Protein AF-A0A2E4G2I9-F1 (afdb_monomer)

Mean predicted aligned error: 3.63 Å

Sequence (143 aa):
MLDGDNIRTGINNNLGFTEEDRAENIRRIAEVSKLFLNCGIIAINCFVSPTNAIRNQAKAIVGEKDFVEVLVDTPLEVCEQRDTKGLYAKARAGEIKNFTGIDAPFEPPENASLIVSTESRDIQESANEVINYILPLIKRKQK

Structure (mmCIF, N/CA/C/O backbone):
data_AF-A0A2E4G2I9-F1
#
_entry.id   AF-A0A2E4G2I9-F1
#
loop_
_atom_site.group_PDB
_atom_site.id
_atom_site.type_symbol
_atom_site.label_atom_id
_atom_site.label_alt_id
_atom_site.label_comp_id
_atom_site.label_asym_id
_atom_site.label_entity_id
_atom_site.label_seq_id
_atom_site.pdbx_PDB_ins_code
_atom_site.Cartn_x
_atom_site.Cartn_y
_atom_site.Cartn_z
_atom_site.occupancy
_atom_site.B_iso_or_equiv
_atom_site.auth_seq_id
_atom_site.auth_comp_id
_atom_site.auth_asym_id
_atom_site.auth_atom_id
_atom_site.pdbx_PDB_model_num
ATOM 1 N N . MET A 1 1 ? 2.407 -5.245 11.727 1.00 89.69 1 MET A N 1
ATOM 2 C CA . MET A 1 1 ? 2.760 -4.588 10.454 1.00 89.69 1 MET A CA 1
ATOM 3 C C . MET A 1 1 ? 2.532 -5.597 9.348 1.00 89.69 1 MET A C 1
ATOM 5 O O . MET A 1 1 ? 2.888 -6.752 9.540 1.00 89.69 1 MET A O 1
ATOM 9 N N . LEU A 1 2 ? 1.885 -5.183 8.266 1.00 94.50 2 LEU A N 1
ATOM 10 C CA . LEU A 1 2 ? 1.662 -5.978 7.065 1.00 94.50 2 LEU A CA 1
ATOM 11 C C . LEU A 1 2 ? 2.372 -5.236 5.928 1.00 94.50 2 LEU A C 1
ATOM 13 O O . LEU A 1 2 ? 2.123 -4.049 5.731 1.00 94.50 2 LEU A O 1
ATOM 17 N N . ASP A 1 3 ? 3.272 -5.905 5.216 1.00 92.38 3 ASP A N 1
ATOM 18 C CA . ASP A 1 3 ? 4.027 -5.309 4.111 1.00 92.38 3 ASP A CA 1
ATOM 19 C C . ASP A 1 3 ? 4.025 -6.211 2.875 1.00 92.38 3 ASP A C 1
ATOM 21 O O . ASP A 1 3 ? 3.680 -7.399 2.933 1.00 92.38 3 ASP A O 1
ATOM 25 N N . GLY A 1 4 ? 4.371 -5.608 1.736 1.00 85.06 4 GLY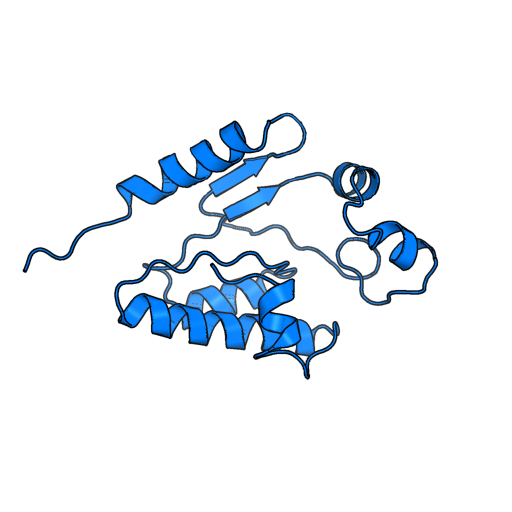 A N 1
ATOM 26 C CA . GLY A 1 4 ? 4.341 -6.263 0.433 1.00 85.06 4 GLY A CA 1
ATOM 27 C C . GLY A 1 4 ? 5.221 -7.506 0.332 1.00 85.06 4 GLY A C 1
ATOM 28 O O . GLY A 1 4 ? 4.813 -8.457 -0.329 1.00 85.06 4 GLY A O 1
ATOM 29 N N . ASP A 1 5 ? 6.383 -7.531 0.986 1.00 84.81 5 ASP A N 1
ATOM 30 C CA . ASP A 1 5 ? 7.321 -8.653 0.880 1.00 84.81 5 ASP A CA 1
ATOM 31 C C . ASP A 1 5 ? 6.823 -9.854 1.703 1.00 84.81 5 ASP A C 1
ATOM 33 O O . ASP A 1 5 ? 6.758 -10.987 1.217 1.00 84.81 5 ASP A O 1
ATOM 37 N N . ASN A 1 6 ? 6.383 -9.602 2.936 1.00 87.44 6 ASN A N 1
ATOM 38 C CA . ASN A 1 6 ? 5.914 -10.632 3.857 1.00 87.44 6 ASN A CA 1
ATOM 39 C C . ASN A 1 6 ? 4.581 -11.240 3.407 1.00 87.44 6 ASN A C 1
ATOM 41 O O . ASN A 1 6 ? 4.391 -12.455 3.448 1.00 87.44 6 ASN A O 1
ATOM 45 N N . ILE A 1 7 ? 3.650 -10.420 2.918 1.00 93.00 7 ILE A N 1
ATOM 46 C CA . ILE A 1 7 ? 2.352 -10.926 2.461 1.00 93.00 7 ILE A CA 1
ATOM 47 C C . ILE A 1 7 ? 2.479 -11.718 1.155 1.00 93.00 7 ILE A C 1
ATOM 49 O O . ILE A 1 7 ? 1.792 -12.730 0.997 1.00 93.00 7 ILE A O 1
ATOM 53 N N . ARG A 1 8 ? 3.377 -11.317 0.244 1.00 92.12 8 ARG A N 1
ATOM 54 C CA . ARG A 1 8 ? 3.586 -12.008 -1.041 1.00 92.12 8 ARG A CA 1
ATOM 55 C C . ARG A 1 8 ? 4.372 -13.309 -0.932 1.00 92.12 8 ARG A C 1
ATOM 57 O O . ARG A 1 8 ? 4.320 -14.103 -1.857 1.00 92.12 8 ARG A O 1
ATOM 64 N N . THR A 1 9 ? 5.061 -13.575 0.173 1.00 92.38 9 THR A N 1
ATOM 65 C CA . THR A 1 9 ? 5.665 -14.900 0.416 1.00 92.38 9 THR A CA 1
ATOM 66 C C . THR A 1 9 ? 4.683 -15.887 1.059 1.00 92.38 9 THR A C 1
ATOM 68 O O . THR A 1 9 ? 4.846 -17.097 0.911 1.00 92.38 9 THR A O 1
ATOM 71 N N . GLY A 1 10 ? 3.635 -15.384 1.721 1.00 94.00 10 GLY A N 1
ATOM 72 C CA . GLY A 1 10 ? 2.596 -16.180 2.379 1.00 94.00 10 GLY A CA 1
ATOM 73 C C . GLY A 1 10 ? 1.229 -16.072 1.702 1.00 94.00 10 GLY A C 1
ATOM 74 O O . GLY A 1 10 ? 0.976 -16.705 0.681 1.00 94.00 10 GLY A O 1
ATOM 75 N N . ILE A 1 11 ? 0.333 -15.278 2.300 1.00 94.44 11 ILE A N 1
ATOM 76 C CA . ILE A 1 11 ? -1.104 -15.190 1.961 1.00 94.44 11 ILE A CA 1
ATOM 77 C C . ILE A 1 11 ? -1.348 -14.895 0.468 1.00 94.44 11 ILE A C 1
ATOM 79 O O . ILE A 1 11 ? -2.324 -15.379 -0.107 1.00 94.44 11 ILE A O 1
ATOM 83 N N . ASN A 1 12 ? -0.462 -14.123 -0.166 1.00 97.19 12 ASN A N 1
ATOM 84 C CA . ASN A 1 12 ? -0.588 -13.686 -1.557 1.00 97.19 12 ASN A CA 1
ATOM 85 C C . ASN A 1 12 ? 0.508 -14.262 -2.468 1.00 97.19 12 ASN A C 1
ATOM 87 O O . ASN A 1 12 ? 0.823 -13.662 -3.492 1.00 97.19 12 ASN A O 1
ATOM 91 N N . ASN A 1 13 ? 1.082 -15.421 -2.125 1.00 95.94 13 ASN A N 1
ATOM 92 C CA . ASN A 1 13 ? 2.135 -16.062 -2.926 1.00 95.94 13 ASN A CA 1
ATOM 93 C C . ASN A 1 13 ? 1.694 -16.540 -4.313 1.00 95.94 13 ASN A C 1
ATOM 95 O O . ASN A 1 13 ? 2.533 -16.809 -5.168 1.00 95.94 13 ASN A O 1
ATOM 99 N N . ASN A 1 14 ? 0.386 -16.618 -4.547 1.00 96.31 14 ASN A N 1
ATOM 100 C CA . ASN A 1 14 ? -0.198 -17.000 -5.822 1.00 96.31 14 ASN A CA 1
ATOM 101 C C . ASN A 1 14 ? -0.583 -15.808 -6.710 1.00 96.31 14 ASN A C 1
ATOM 103 O O . ASN A 1 14 ? -1.164 -16.032 -7.766 1.00 96.31 14 ASN A O 1
ATOM 107 N N . LEU A 1 15 ? -0.305 -14.569 -6.288 1.00 95.19 15 LEU A N 1
ATOM 108 C CA . LEU A 1 15 ? -0.646 -13.358 -7.037 1.00 95.19 15 LEU A CA 1
ATOM 109 C C . LEU A 1 15 ? 0.594 -12.750 -7.694 1.00 95.19 15 LEU A C 1
ATOM 111 O O . LEU A 1 15 ? 1.614 -12.512 -7.042 1.00 95.19 15 LEU A O 1
ATOM 115 N N . GLY A 1 16 ? 0.479 -12.429 -8.977 1.00 91.44 16 GLY A N 1
ATOM 116 C CA . GLY A 1 16 ? 1.460 -11.668 -9.731 1.00 91.44 16 GLY A CA 1
ATOM 117 C C . GLY A 1 16 ? 1.302 -10.155 -9.551 1.00 91.44 16 GLY A C 1
ATOM 118 O O . GLY A 1 16 ? 1.068 -9.637 -8.450 1.00 91.44 16 GLY A O 1
ATOM 119 N N . PHE A 1 17 ? 1.499 -9.430 -10.653 1.00 90.19 17 PHE A N 1
ATOM 120 C CA . PHE A 1 17 ? 1.539 -7.963 -10.699 1.00 90.19 17 PHE A CA 1
ATOM 121 C C . PHE A 1 17 ? 0.632 -7.364 -11.783 1.00 90.19 17 PHE A C 1
ATOM 123 O O . PHE A 1 17 ? 0.803 -6.190 -12.123 1.00 90.19 17 PHE A O 1
ATOM 130 N N . THR A 1 18 ? -0.312 -8.142 -12.325 1.00 91.12 18 THR A N 1
ATOM 131 C CA . THR A 1 18 ? -1.389 -7.596 -13.166 1.00 91.12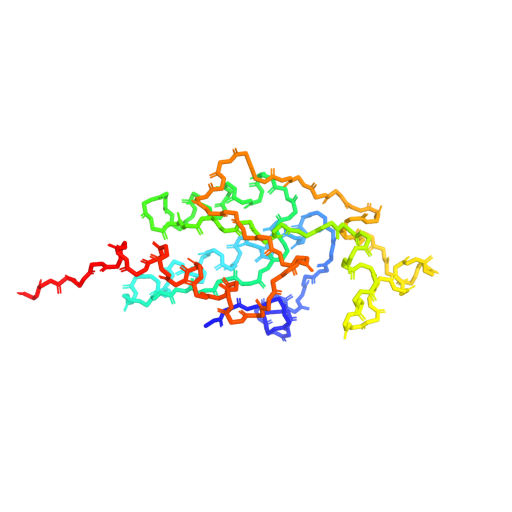 18 THR A CA 1
ATOM 132 C C . THR A 1 18 ? -2.275 -6.655 -12.350 1.00 91.12 18 THR A C 1
ATOM 134 O O . THR A 1 18 ? -2.180 -6.600 -11.119 1.00 91.12 18 THR A O 1
ATOM 137 N N . GLU A 1 19 ? -3.121 -5.882 -13.024 1.00 90.31 19 GLU A N 1
ATOM 138 C CA . GLU A 1 19 ? -4.063 -4.990 -12.348 1.00 90.31 19 GLU A CA 1
ATOM 139 C C . GLU A 1 19 ? -5.013 -5.780 -11.437 1.00 90.31 19 GLU A C 1
ATOM 141 O O . GLU A 1 19 ? -5.184 -5.433 -10.266 1.00 90.31 19 GLU A O 1
ATOM 146 N N . GLU A 1 20 ? -5.531 -6.907 -11.928 1.00 94.19 20 GLU A N 1
ATOM 147 C CA . GLU A 1 20 ? -6.424 -7.796 -11.188 1.00 94.19 20 GLU A CA 1
ATOM 148 C C . GLU A 1 20 ? -5.727 -8.410 -9.969 1.00 94.19 20 GLU A C 1
ATOM 150 O O . GLU A 1 20 ? -6.279 -8.399 -8.867 1.00 94.19 20 GLU A O 1
ATOM 155 N N . ASP A 1 21 ? -4.486 -8.882 -10.128 1.00 95.25 21 ASP A N 1
ATOM 156 C CA . ASP A 1 21 ? -3.705 -9.453 -9.028 1.00 95.25 21 ASP A CA 1
ATOM 157 C C . ASP A 1 21 ? -3.376 -8.403 -7.964 1.00 95.25 21 ASP A C 1
ATOM 159 O O . ASP A 1 21 ? -3.352 -8.702 -6.769 1.00 95.25 21 ASP A O 1
ATOM 163 N N . ARG A 1 22 ? -3.126 -7.152 -8.367 1.00 94.19 22 ARG A N 1
ATOM 164 C CA . ARG A 1 22 ? -2.889 -6.039 -7.436 1.00 94.19 22 ARG A CA 1
ATOM 165 C C . ARG A 1 22 ? -4.157 -5.674 -6.672 1.00 94.19 22 ARG A C 1
ATOM 167 O O . ARG A 1 22 ? -4.073 -5.455 -5.460 1.00 94.19 22 ARG A O 1
ATOM 174 N N . ALA A 1 23 ? -5.304 -5.647 -7.347 1.00 96.06 23 ALA A N 1
ATOM 175 C CA . ALA A 1 23 ? -6.593 -5.422 -6.708 1.00 96.06 23 ALA A CA 1
ATOM 176 C C . ALA A 1 23 ? -6.905 -6.534 -5.694 1.00 96.06 23 ALA A C 1
ATOM 178 O O . ALA A 1 23 ? -7.185 -6.245 -4.531 1.00 96.06 23 ALA A O 1
ATOM 179 N N . GLU A 1 24 ? -6.743 -7.803 -6.077 1.00 97.88 24 GLU A N 1
ATOM 180 C CA . GLU A 1 24 ? -6.963 -8.941 -5.179 1.00 97.88 24 GLU A CA 1
ATOM 181 C C . GLU A 1 24 ? -5.962 -8.966 -4.016 1.00 97.88 24 GLU A C 1
ATOM 183 O O . GLU A 1 24 ? -6.335 -9.261 -2.877 1.00 97.88 24 GLU A O 1
ATOM 188 N N . ASN A 1 25 ? -4.704 -8.590 -4.266 1.00 96.94 25 ASN A N 1
ATOM 189 C CA . ASN A 1 25 ? -3.686 -8.471 -3.228 1.00 96.94 25 ASN A CA 1
ATOM 190 C C . ASN A 1 25 ? -4.146 -7.501 -2.133 1.00 96.94 25 ASN A C 1
ATOM 192 O O . ASN A 1 25 ? -4.166 -7.871 -0.956 1.00 96.94 25 ASN A O 1
ATOM 196 N N . ILE A 1 26 ? -4.558 -6.289 -2.515 1.00 97.62 26 ILE A N 1
ATOM 197 C CA . ILE A 1 26 ? -5.020 -5.269 -1.567 1.00 97.62 26 ILE A CA 1
ATOM 198 C C . ILE A 1 26 ? -6.359 -5.652 -0.928 1.00 97.62 26 ILE A C 1
ATOM 200 O O . ILE A 1 26 ? -6.514 -5.462 0.278 1.00 97.62 26 ILE A O 1
ATOM 204 N N . ARG A 1 27 ? -7.289 -6.269 -1.668 1.00 98.31 27 ARG A N 1
ATOM 205 C CA . ARG A 1 27 ? -8.550 -6.774 -1.107 1.00 98.31 27 ARG A CA 1
ATOM 206 C C . ARG A 1 27 ? -8.298 -7.770 0.031 1.00 98.31 27 ARG A C 1
ATOM 208 O O . ARG A 1 27 ? -8.867 -7.618 1.109 1.00 98.31 27 ARG A O 1
ATOM 215 N N . ARG A 1 28 ? -7.411 -8.755 -0.166 1.00 98.25 28 ARG A N 1
ATOM 216 C CA . ARG A 1 28 ? -7.035 -9.730 0.879 1.00 98.25 28 ARG A CA 1
ATOM 217 C C . ARG A 1 28 ? -6.401 -9.054 2.094 1.00 98.25 28 ARG A C 1
ATOM 219 O O . ARG A 1 28 ? -6.754 -9.378 3.224 1.00 98.25 28 ARG A O 1
ATOM 226 N N . ILE A 1 29 ? -5.503 -8.094 1.874 1.00 97.69 29 ILE A N 1
ATOM 227 C CA . ILE A 1 29 ? -4.863 -7.326 2.954 1.00 97.69 29 ILE A CA 1
ATOM 228 C C . ILE A 1 29 ? -5.890 -6.508 3.742 1.00 97.69 29 ILE A C 1
ATOM 230 O O . ILE A 1 29 ? -5.795 -6.437 4.967 1.00 97.69 29 ILE A O 1
ATOM 234 N N . ALA A 1 30 ? -6.879 -5.915 3.071 1.00 98.19 30 ALA A N 1
ATOM 235 C CA . ALA A 1 30 ? -7.942 -5.153 3.716 1.00 98.19 30 ALA A CA 1
ATOM 236 C C . ALA A 1 30 ? -8.800 -6.044 4.630 1.00 98.19 30 ALA A C 1
ATOM 238 O O . ALA A 1 30 ? -9.061 -5.673 5.774 1.00 98.19 30 ALA A O 1
ATOM 239 N N . GLU A 1 31 ? -9.158 -7.252 4.182 1.00 98.38 31 GLU A N 1
ATOM 240 C CA . GLU A 1 31 ? -9.879 -8.230 5.013 1.00 98.38 31 GLU A CA 1
ATOM 241 C C . GLU A 1 31 ? -9.051 -8.673 6.227 1.00 98.38 31 GLU A C 1
ATOM 243 O O . GLU A 1 31 ? -9.545 -8.699 7.354 1.00 98.38 31 GLU A O 1
ATOM 248 N N . VAL A 1 32 ? -7.760 -8.958 6.032 1.00 97.38 32 VAL A N 1
ATOM 249 C CA . VAL A 1 32 ? -6.849 -9.299 7.136 1.00 97.38 32 VAL A CA 1
ATOM 250 C C . VAL A 1 32 ? -6.720 -8.129 8.118 1.00 97.38 32 VAL A C 1
ATOM 252 O O . VAL A 1 32 ? -6.786 -8.326 9.330 1.00 97.38 32 VAL A O 1
ATOM 255 N N . SER A 1 33 ? -6.603 -6.899 7.615 1.00 97.69 33 SER A N 1
ATOM 256 C CA . SER A 1 33 ? -6.540 -5.682 8.436 1.00 97.69 33 SER A CA 1
ATOM 257 C C . SER A 1 33 ? -7.803 -5.494 9.268 1.00 97.69 33 SER A C 1
ATOM 259 O O . SER A 1 33 ? -7.717 -5.153 10.446 1.00 97.69 33 SER A O 1
ATOM 261 N N . LYS A 1 34 ? -8.973 -5.784 8.691 1.00 97.81 34 LYS A N 1
ATOM 262 C CA . LYS A 1 34 ? -10.256 -5.763 9.397 1.00 97.81 34 LYS A CA 1
ATOM 263 C C . LYS A 1 34 ? -10.307 -6.786 10.532 1.00 97.81 34 LYS A C 1
ATOM 265 O O . LYS A 1 34 ? -10.826 -6.478 11.602 1.00 97.81 34 LYS A O 1
ATOM 270 N N . LEU A 1 35 ? -9.741 -7.981 10.344 1.00 97.69 35 LEU A N 1
ATOM 271 C CA . LEU A 1 35 ? -9.628 -8.973 11.421 1.00 97.69 35 LEU A CA 1
ATOM 272 C C . LEU A 1 35 ? -8.759 -8.455 12.577 1.00 97.69 35 LEU A C 1
ATOM 274 O O . LEU A 1 35 ? -9.175 -8.551 13.730 1.00 97.69 35 LEU A O 1
ATOM 278 N N . PHE A 1 36 ? -7.604 -7.847 12.285 1.00 96.38 36 PHE A N 1
ATOM 279 C CA . PHE A 1 36 ? -6.766 -7.214 13.313 1.00 96.38 36 PHE A CA 1
ATOM 280 C C . PHE A 1 36 ? -7.507 -6.090 14.045 1.00 96.38 36 PHE A C 1
ATOM 282 O O . PHE A 1 36 ? -7.492 -6.045 15.278 1.00 96.38 36 PHE A O 1
ATOM 289 N N . LEU A 1 37 ? -8.209 -5.232 13.303 1.00 94.50 37 LEU A N 1
ATOM 290 C CA . LEU A 1 37 ? -9.014 -4.152 13.866 1.00 94.50 37 LEU A CA 1
ATOM 291 C C . LEU A 1 37 ? -10.102 -4.685 14.811 1.00 94.50 37 LEU A C 1
ATOM 293 O O . LEU A 1 37 ? -10.264 -4.167 15.916 1.00 94.50 37 LEU A O 1
ATOM 297 N N . ASN A 1 38 ? -10.792 -5.766 14.435 1.00 94.12 38 ASN A N 1
ATOM 298 C CA . ASN A 1 38 ? -11.796 -6.421 15.280 1.00 94.12 38 ASN A CA 1
ATOM 299 C C . ASN A 1 38 ? -11.201 -6.979 16.586 1.00 94.12 38 ASN A C 1
ATOM 301 O O . ASN A 1 38 ? -11.898 -7.062 17.596 1.00 94.12 38 ASN A O 1
ATOM 305 N N . CYS A 1 39 ? -9.909 -7.318 16.591 1.00 95.12 39 CYS A N 1
ATOM 306 C CA . CYS A 1 39 ? -9.161 -7.699 17.790 1.00 95.12 39 CYS A CA 1
ATOM 307 C C . CYS A 1 39 ? -8.643 -6.496 18.603 1.00 95.12 39 CYS A C 1
ATOM 309 O O . CYS A 1 39 ? -7.954 -6.691 19.604 1.00 95.12 39 CYS A O 1
ATOM 311 N N . GLY A 1 40 ? -8.950 -5.260 18.199 1.00 92.31 40 GLY A N 1
ATOM 312 C CA . GLY A 1 40 ? -8.452 -4.039 18.834 1.00 92.31 40 GLY A CA 1
ATOM 313 C C . GLY A 1 40 ? -6.988 -3.729 18.511 1.00 92.31 40 GLY A C 1
ATOM 314 O O . GLY A 1 40 ? -6.343 -2.992 19.257 1.00 92.31 40 GLY A O 1
ATOM 315 N N . ILE A 1 41 ? -6.450 -4.303 17.431 1.00 94.56 41 ILE A N 1
ATOM 316 C CA . ILE A 1 41 ? -5.066 -4.115 16.990 1.00 94.56 41 ILE A CA 1
ATOM 317 C C . ILE A 1 41 ? -5.038 -3.107 15.841 1.00 94.56 41 ILE A C 1
ATOM 319 O O . ILE A 1 41 ? -5.782 -3.228 14.870 1.00 94.56 41 ILE A O 1
ATOM 323 N N . ILE A 1 42 ? -4.125 -2.140 15.921 1.00 93.88 42 ILE A N 1
ATOM 324 C CA . ILE A 1 42 ? -3.862 -1.198 14.831 1.00 93.88 42 ILE A CA 1
ATOM 325 C C . ILE A 1 42 ? -2.965 -1.887 13.799 1.00 93.88 42 ILE A C 1
ATOM 327 O O . ILE A 1 42 ? -1.813 -2.225 14.084 1.00 93.88 42 ILE A O 1
ATOM 331 N N . ALA A 1 43 ? -3.492 -2.100 12.594 1.00 95.88 43 ALA A N 1
ATOM 332 C CA . ALA A 1 43 ? -2.743 -2.665 11.478 1.00 95.88 43 ALA A CA 1
ATOM 333 C C . ALA A 1 43 ? -2.079 -1.553 10.650 1.00 95.88 43 ALA A C 1
ATOM 335 O O . ALA A 1 43 ? -2.756 -0.723 10.053 1.00 95.88 43 ALA A O 1
ATOM 336 N N . ILE A 1 44 ? -0.744 -1.560 10.592 1.00 96.31 44 ILE A N 1
ATOM 337 C CA . ILE A 1 44 ? 0.038 -0.699 9.691 1.00 96.31 44 ILE A CA 1
ATOM 338 C C . ILE A 1 44 ? 0.288 -1.470 8.395 1.00 96.31 44 ILE A C 1
ATOM 340 O O . ILE A 1 44 ? 0.899 -2.541 8.446 1.00 96.31 44 ILE A O 1
ATOM 344 N N . ASN A 1 45 ? -0.189 -0.924 7.275 1.00 96.81 45 ASN A N 1
ATOM 345 C CA . ASN A 1 45 ? -0.164 -1.535 5.948 1.00 96.81 45 ASN A CA 1
ATOM 346 C C . ASN A 1 45 ? 0.795 -0.783 5.012 1.00 96.81 45 ASN A C 1
ATOM 348 O O . ASN A 1 45 ? 0.505 0.341 4.613 1.00 96.81 45 ASN A O 1
ATOM 352 N N . CYS A 1 46 ? 1.907 -1.412 4.630 1.00 95.31 46 CYS A N 1
ATOM 353 C CA . CYS A 1 46 ? 2.949 -0.821 3.785 1.00 95.31 46 CYS A CA 1
ATOM 354 C C . CYS A 1 46 ? 2.926 -1.453 2.383 1.00 95.31 46 CYS A C 1
ATOM 356 O O . CYS A 1 46 ? 3.670 -2.397 2.103 1.00 95.31 46 CYS A O 1
ATOM 358 N N . PHE A 1 47 ? 2.053 -0.953 1.502 1.00 95.25 47 PHE A N 1
ATOM 359 C CA . PHE A 1 47 ? 1.857 -1.504 0.156 1.00 95.25 47 PHE A CA 1
ATOM 360 C C . PHE A 1 47 ? 1.786 -0.416 -0.907 1.00 95.25 47 PHE A C 1
ATOM 362 O O . PHE A 1 47 ? 1.163 0.625 -0.708 1.00 95.25 47 PHE A O 1
ATOM 369 N N . VAL A 1 48 ? 2.329 -0.717 -2.088 1.00 93.56 48 VAL A N 1
ATOM 370 C CA . VAL A 1 48 ? 2.030 0.055 -3.297 1.00 93.56 48 VAL A CA 1
ATOM 371 C C . VAL A 1 48 ? 0.581 -0.233 -3.691 1.00 93.56 48 VAL A C 1
ATOM 373 O O . VAL A 1 48 ? 0.263 -1.329 -4.155 1.00 93.56 48 VAL A O 1
ATOM 376 N N . SER A 1 49 ? -0.293 0.748 -3.482 1.00 94.38 49 SER A N 1
ATOM 377 C CA . SER A 1 49 ? -1.713 0.717 -3.842 1.00 94.38 49 SER A CA 1
ATOM 378 C C . SER A 1 49 ? -1.951 1.739 -4.964 1.00 94.38 49 SER A C 1
ATOM 380 O O . SER A 1 49 ? -2.193 2.910 -4.687 1.00 94.38 49 SER A O 1
ATOM 382 N N . PRO A 1 50 ? -1.777 1.336 -6.238 1.00 93.19 50 PRO A N 1
ATOM 383 C CA . PRO A 1 50 ? -1.499 2.273 -7.326 1.00 93.19 50 PRO A CA 1
ATOM 384 C C . PRO A 1 50 ? -2.703 3.087 -7.793 1.00 93.19 50 PRO A C 1
ATOM 386 O O . PRO A 1 50 ? -2.497 4.158 -8.339 1.00 93.19 50 PRO A O 1
ATOM 389 N N . THR A 1 51 ? -3.935 2.618 -7.597 1.00 95.00 51 THR A N 1
ATOM 390 C CA . THR A 1 51 ? -5.134 3.301 -8.104 1.00 95.00 51 THR A CA 1
ATOM 391 C C . THR A 1 51 ? -6.067 3.704 -6.971 1.00 95.00 51 THR A C 1
ATOM 393 O O . THR A 1 51 ? -6.155 3.025 -5.940 1.00 95.00 51 THR A O 1
ATOM 396 N N . ASN A 1 52 ? -6.810 4.792 -7.176 1.00 96.69 52 ASN A N 1
ATOM 397 C CA . ASN A 1 52 ? -7.855 5.236 -6.257 1.00 96.69 52 ASN A CA 1
ATOM 398 C C . ASN A 1 52 ? -8.919 4.151 -6.070 1.00 96.69 52 ASN A C 1
ATOM 400 O O . ASN A 1 52 ? -9.384 3.936 -4.955 1.00 96.69 52 ASN A O 1
ATOM 404 N N . ALA A 1 53 ? -9.255 3.405 -7.127 1.00 96.31 53 ALA A N 1
ATOM 405 C CA . ALA A 1 53 ? -10.212 2.301 -7.059 1.00 96.31 53 ALA A CA 1
ATOM 406 C C . ALA A 1 53 ? -9.804 1.235 -6.024 1.00 96.31 53 ALA A C 1
ATOM 408 O O . ALA A 1 53 ? -10.612 0.841 -5.181 1.00 96.31 53 ALA A O 1
ATOM 409 N N . ILE A 1 54 ? -8.534 0.821 -6.038 1.00 96.62 54 ILE A N 1
ATOM 410 C CA . ILE A 1 54 ? -7.992 -0.171 -5.102 1.00 96.62 54 ILE A CA 1
ATOM 411 C C . ILE A 1 54 ? -7.999 0.362 -3.661 1.00 96.62 54 ILE A C 1
ATOM 413 O O . ILE A 1 54 ? -8.375 -0.356 -2.729 1.00 96.62 54 ILE A O 1
ATOM 417 N N . ARG A 1 55 ? -7.617 1.628 -3.459 1.00 97.62 55 ARG A N 1
ATOM 418 C CA . ARG A 1 55 ? -7.607 2.250 -2.124 1.00 97.62 55 ARG A CA 1
ATOM 419 C C . ARG A 1 55 ? -9.021 2.450 -1.577 1.00 97.62 55 ARG A C 1
ATOM 421 O O . ARG A 1 55 ? -9.278 2.114 -0.422 1.00 97.62 55 ARG A O 1
ATOM 428 N N . ASN A 1 56 ? -9.964 2.863 -2.421 1.00 97.44 56 ASN A N 1
ATOM 429 C CA . ASN A 1 56 ? -11.381 2.981 -2.076 1.00 97.44 56 ASN A CA 1
ATOM 430 C C . ASN A 1 56 ? -12.000 1.627 -1.710 1.00 97.44 56 ASN A C 1
ATOM 432 O O . ASN A 1 56 ? -12.768 1.545 -0.751 1.00 97.44 56 ASN A O 1
ATOM 436 N N . GLN A 1 57 ? -11.632 0.548 -2.409 1.00 97.81 57 GLN A N 1
ATOM 437 C CA . GLN A 1 57 ? -12.053 -0.805 -2.043 1.00 97.81 57 GLN A CA 1
ATOM 438 C C . GLN A 1 57 ? -11.543 -1.191 -0.647 1.00 97.81 57 GLN A C 1
ATOM 440 O O . GLN A 1 57 ? -12.320 -1.671 0.180 1.00 97.81 57 GLN A O 1
ATOM 445 N N . ALA A 1 58 ? -10.260 -0.952 -0.357 1.00 98.00 58 ALA A N 1
ATOM 446 C CA . ALA A 1 58 ? -9.693 -1.223 0.963 1.00 98.00 58 ALA A CA 1
ATOM 447 C C . ALA A 1 58 ? -10.390 -0.406 2.062 1.00 98.00 58 ALA A C 1
ATOM 449 O O . ALA A 1 58 ? -10.779 -0.964 3.091 1.00 98.00 58 ALA A O 1
ATOM 450 N N . LYS A 1 59 ? -10.619 0.889 1.811 1.00 98.00 59 LYS A N 1
ATOM 451 C CA . LYS A 1 59 ? -11.342 1.798 2.709 1.00 98.00 59 LYS A CA 1
ATOM 452 C C . LYS A 1 59 ? -12.765 1.311 2.989 1.00 98.00 59 LYS A C 1
ATOM 454 O O . LYS A 1 59 ? -13.197 1.331 4.138 1.00 98.00 59 LYS A O 1
ATOM 459 N N . ALA A 1 60 ? -13.476 0.823 1.972 1.00 98.12 60 ALA A N 1
ATOM 460 C CA . ALA A 1 60 ? -14.823 0.277 2.123 1.00 98.12 60 ALA A CA 1
ATOM 461 C C . ALA A 1 60 ? -14.852 -1.022 2.951 1.00 98.12 60 ALA A C 1
ATOM 463 O O . ALA A 1 60 ? -15.754 -1.211 3.766 1.00 98.12 60 ALA A O 1
ATOM 464 N N . ILE A 1 61 ? -13.861 -1.906 2.778 1.00 98.38 61 ILE A N 1
ATOM 465 C CA . ILE A 1 61 ? -13.758 -3.171 3.527 1.00 98.38 61 ILE A CA 1
ATOM 466 C C . ILE A 1 61 ? -13.442 -2.915 5.003 1.00 98.38 61 ILE A C 1
ATOM 468 O O . ILE A 1 61 ? -14.126 -3.463 5.877 1.00 98.38 61 ILE A O 1
ATOM 472 N N . VAL A 1 62 ? -12.415 -2.100 5.270 1.00 97.88 62 VAL A N 1
ATOM 473 C CA . VAL A 1 62 ? -11.955 -1.763 6.627 1.00 97.88 62 VAL A CA 1
ATOM 474 C C . VAL A 1 62 ? -12.989 -0.903 7.352 1.00 97.88 62 VAL A C 1
ATOM 476 O O . VAL A 1 62 ? -13.269 -1.142 8.522 1.00 97.88 62 VAL A O 1
ATOM 479 N N . GLY A 1 63 ? -13.613 0.030 6.633 1.00 97.19 63 GLY A N 1
ATOM 480 C CA . GLY A 1 63 ? -14.541 1.016 7.164 1.00 97.19 63 GLY A CA 1
ATOM 481 C C . GLY A 1 63 ? -13.890 2.394 7.236 1.00 97.19 63 GLY A C 1
ATOM 482 O O . GLY A 1 63 ? -12.828 2.571 7.822 1.00 97.19 63 GLY A O 1
ATOM 483 N N . GLU A 1 64 ? -14.562 3.398 6.671 1.00 94.81 64 GLU A N 1
ATOM 484 C CA . GLU A 1 64 ? -14.032 4.761 6.529 1.00 94.81 64 GLU A CA 1
ATOM 485 C C . GLU A 1 64 ? -13.611 5.417 7.852 1.00 94.81 64 GLU A C 1
ATOM 487 O O . GLU A 1 64 ? -12.667 6.198 7.873 1.00 94.81 64 GLU A O 1
ATOM 492 N N . LYS A 1 65 ? -14.267 5.075 8.965 1.00 93.38 65 LYS A N 1
ATOM 493 C CA . LYS A 1 65 ? -13.941 5.619 10.294 1.00 93.38 65 LYS A CA 1
ATOM 494 C C . LYS A 1 65 ? -12.643 5.066 10.880 1.00 93.38 65 LYS A C 1
ATOM 496 O O . LYS A 1 65 ? -12.049 5.721 11.730 1.00 93.38 65 LYS A O 1
ATOM 501 N N . ASP A 1 66 ? -12.240 3.879 10.442 1.00 94.69 66 ASP A N 1
ATOM 502 C CA . ASP A 1 66 ? -11.103 3.133 10.980 1.00 94.69 66 ASP A CA 1
ATOM 503 C C . ASP A 1 66 ? -9.953 3.027 9.960 1.00 94.69 66 ASP A C 1
ATOM 505 O O . ASP A 1 66 ? -8.984 2.298 10.169 1.00 94.69 66 ASP A O 1
ATOM 509 N N . PHE A 1 67 ? -10.052 3.762 8.847 1.00 96.75 67 PHE A N 1
ATOM 510 C CA . PHE A 1 67 ? -9.069 3.781 7.772 1.00 96.75 67 PHE A CA 1
ATOM 511 C C . PHE A 1 67 ? -8.417 5.161 7.661 1.00 96.75 67 PHE A C 1
ATOM 513 O O . PHE A 1 67 ? -9.086 6.153 7.378 1.00 96.75 67 PHE A O 1
ATOM 520 N N . VAL A 1 68 ? -7.096 5.207 7.836 1.00 97.19 68 VAL A N 1
ATOM 521 C CA . VAL A 1 68 ? -6.277 6.413 7.662 1.00 97.19 68 VAL A CA 1
ATOM 522 C C . VAL A 1 68 ? -5.379 6.212 6.446 1.00 97.19 68 VAL A C 1
ATOM 524 O O . VAL A 1 68 ? -4.533 5.318 6.443 1.00 97.19 68 VAL A O 1
ATOM 527 N N . GLU A 1 69 ? -5.564 7.037 5.415 1.00 97.62 69 GLU A N 1
ATOM 528 C CA . GLU A 1 69 ? -4.756 6.979 4.195 1.00 97.62 69 GLU A CA 1
ATOM 529 C C . GLU A 1 69 ? -3.539 7.898 4.326 1.00 97.62 69 GLU A C 1
ATOM 531 O O . GLU A 1 69 ? -3.691 9.111 4.472 1.00 97.62 69 GLU A O 1
ATOM 536 N N . VAL A 1 70 ? -2.334 7.327 4.264 1.00 97.81 70 VAL A N 1
ATOM 537 C CA . VAL A 1 70 ? -1.077 8.085 4.288 1.00 97.81 70 VAL A CA 1
ATOM 538 C C . VAL A 1 70 ? -0.407 7.976 2.924 1.00 97.81 70 VAL A C 1
ATOM 540 O O . VAL A 1 70 ? 0.009 6.888 2.522 1.00 97.81 70 VAL A O 1
ATOM 543 N N . LEU A 1 71 ? -0.286 9.098 2.218 1.00 97.50 71 LEU A N 1
ATOM 544 C CA . LEU A 1 71 ? 0.515 9.180 1.003 1.00 97.50 71 LEU A CA 1
ATOM 545 C C . LEU A 1 71 ? 1.977 9.397 1.386 1.00 97.50 71 LEU A C 1
ATOM 547 O O . LEU A 1 71 ? 2.327 10.438 1.935 1.00 97.50 71 LEU A O 1
ATOM 551 N N . VAL A 1 72 ? 2.832 8.431 1.062 1.00 96.12 72 VAL A N 1
ATOM 552 C CA . VAL A 1 72 ? 4.283 8.639 1.060 1.00 96.12 72 VAL A CA 1
ATOM 553 C C . VAL A 1 72 ? 4.641 9.259 -0.286 1.00 96.12 72 VAL A C 1
ATOM 555 O O . VAL A 1 72 ? 4.752 8.556 -1.288 1.00 96.12 72 VAL A O 1
ATOM 558 N N . ASP A 1 73 ? 4.735 10.584 -0.308 1.00 95.06 73 ASP A N 1
ATOM 559 C CA . ASP A 1 73 ? 4.930 11.372 -1.518 1.00 95.06 73 ASP A CA 1
ATOM 560 C C . ASP A 1 73 ? 6.422 11.556 -1.777 1.00 95.06 73 ASP A C 1
ATOM 562 O O . ASP A 1 73 ? 7.161 12.164 -1.001 1.00 95.06 73 ASP A O 1
ATOM 566 N N . THR A 1 74 ? 6.931 10.931 -2.825 1.00 94.69 74 THR A N 1
ATOM 567 C CA . THR A 1 74 ? 8.337 11.043 -3.205 1.00 94.69 74 THR A CA 1
ATOM 568 C C . THR A 1 74 ? 8.417 10.965 -4.718 1.00 94.69 74 THR A C 1
ATOM 570 O O . THR A 1 74 ? 7.881 10.004 -5.276 1.00 94.69 74 THR A O 1
ATOM 573 N N . PRO A 1 75 ? 9.075 11.935 -5.383 1.00 93.38 75 PRO A N 1
ATOM 574 C CA . PRO A 1 75 ? 9.203 11.926 -6.832 1.00 93.38 75 PRO A CA 1
ATOM 575 C C . PRO A 1 75 ? 9.752 10.595 -7.346 1.00 93.38 75 PRO A C 1
ATOM 577 O O . PRO A 1 75 ? 10.593 9.953 -6.699 1.00 93.38 75 PRO A O 1
ATOM 580 N N . LEU A 1 76 ? 9.273 10.179 -8.517 1.00 92.50 76 LEU A N 1
ATOM 581 C CA . LEU A 1 76 ? 9.675 8.921 -9.139 1.00 92.50 76 LEU A CA 1
ATOM 582 C C . LEU A 1 76 ? 11.190 8.881 -9.357 1.00 92.50 76 LEU A C 1
ATOM 584 O O . LEU A 1 76 ? 11.823 7.872 -9.072 1.00 92.50 76 LEU A O 1
ATOM 588 N N . GLU A 1 77 ? 11.780 9.996 -9.778 1.00 93.75 77 GLU A N 1
ATOM 589 C CA . GLU A 1 77 ? 13.208 10.137 -10.055 1.00 93.75 77 GLU A CA 1
ATOM 590 C C . GLU A 1 77 ? 14.051 9.881 -8.799 1.00 93.75 77 GLU A C 1
ATOM 592 O O . GLU A 1 77 ? 15.094 9.233 -8.862 1.00 93.75 77 GLU A O 1
ATOM 597 N N . VAL A 1 78 ? 13.569 10.328 -7.636 1.00 94.81 78 VAL A N 1
ATOM 598 C CA . VAL A 1 78 ? 14.215 10.091 -6.338 1.00 94.81 78 VAL A CA 1
ATOM 599 C C . VAL A 1 78 ? 14.060 8.627 -5.925 1.00 94.81 78 VAL A C 1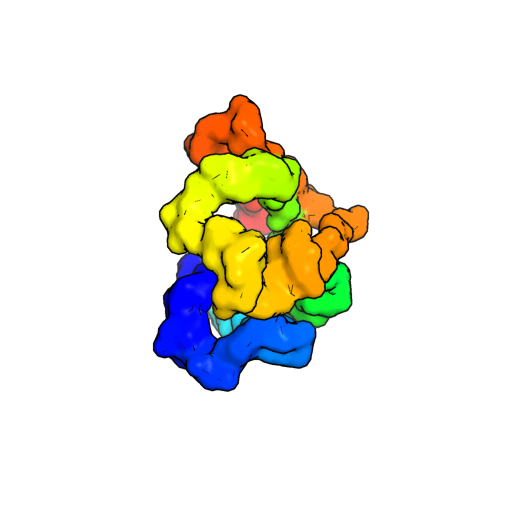
ATOM 601 O O . VAL A 1 78 ? 15.002 8.021 -5.412 1.00 94.81 78 VAL A O 1
ATOM 604 N N . CYS A 1 79 ? 12.891 8.025 -6.163 1.00 94.56 79 CYS A N 1
ATOM 605 C CA . CYS A 1 79 ? 12.678 6.594 -5.933 1.00 94.56 79 CYS A CA 1
ATOM 606 C C . CYS A 1 79 ? 13.599 5.729 -6.814 1.00 94.56 79 CYS A C 1
ATOM 608 O O . CYS A 1 79 ? 14.206 4.781 -6.312 1.00 94.56 79 CYS A O 1
ATOM 610 N N . GLU A 1 80 ? 13.737 6.086 -8.093 1.00 94.44 80 GLU A N 1
ATOM 611 C CA . GLU A 1 80 ? 14.640 5.456 -9.062 1.00 94.44 80 GLU A CA 1
ATOM 612 C C . GLU A 1 80 ? 16.108 5.637 -8.683 1.00 94.44 80 GLU A C 1
ATOM 614 O O . GLU A 1 80 ? 16.882 4.692 -8.780 1.00 94.44 80 GLU A O 1
ATOM 619 N N . GLN A 1 81 ? 16.504 6.814 -8.195 1.00 94.94 81 GLN A N 1
ATOM 620 C CA . GLN A 1 81 ? 17.864 7.041 -7.709 1.00 94.94 81 GLN A CA 1
ATOM 621 C C . GLN A 1 81 ? 18.189 6.166 -6.491 1.00 94.94 81 GLN A C 1
ATOM 623 O O . GLN A 1 81 ? 19.312 5.682 -6.352 1.00 94.94 81 GLN A O 1
ATOM 628 N N . ARG A 1 82 ? 17.220 5.986 -5.585 1.00 94.75 82 ARG A N 1
ATOM 629 C CA . ARG A 1 82 ? 17.400 5.194 -4.361 1.00 94.75 82 ARG A CA 1
ATOM 630 C C . ARG A 1 82 ? 17.484 3.697 -4.641 1.00 94.75 82 ARG A C 1
ATOM 632 O O . ARG A 1 82 ? 18.193 3.020 -3.904 1.00 94.75 82 ARG A O 1
ATOM 639 N N . ASP A 1 83 ? 16.717 3.206 -5.621 1.00 94.12 83 ASP A N 1
ATOM 640 C CA . ASP A 1 83 ? 16.561 1.806 -6.058 1.00 94.12 83 ASP A CA 1
ATOM 641 C C . ASP A 1 83 ? 17.038 0.742 -5.054 1.00 94.12 83 ASP A C 1
ATOM 643 O O . ASP A 1 83 ? 17.894 -0.098 -5.333 1.00 94.12 83 ASP A O 1
ATOM 647 N N . THR A 1 84 ? 16.470 0.769 -3.847 1.00 91.75 84 THR A N 1
ATOM 648 C CA . THR A 1 84 ? 17.014 0.054 -2.678 1.00 91.75 84 THR A CA 1
ATOM 649 C C . THR A 1 84 ? 17.042 -1.466 -2.837 1.00 91.75 84 THR A C 1
ATOM 651 O O . THR A 1 84 ? 17.698 -2.163 -2.064 1.00 91.75 84 THR A O 1
ATOM 654 N N . LYS A 1 85 ? 16.320 -1.986 -3.835 1.00 91.00 85 LYS A N 1
ATOM 655 C CA . LYS A 1 85 ? 16.195 -3.409 -4.161 1.00 91.00 85 LYS A CA 1
ATOM 656 C C . LYS A 1 85 ? 16.660 -3.749 -5.586 1.00 91.00 85 LYS A C 1
ATOM 658 O O . LYS A 1 85 ? 16.534 -4.905 -5.991 1.00 91.00 85 LYS A O 1
ATOM 663 N N . GLY A 1 86 ? 17.161 -2.782 -6.357 1.00 93.69 86 GLY A N 1
ATOM 664 C CA . GLY A 1 86 ? 17.524 -2.989 -7.764 1.00 93.69 86 GLY A CA 1
ATOM 665 C C . GLY A 1 86 ? 16.321 -3.270 -8.680 1.00 93.69 86 GLY A C 1
ATOM 666 O O . GLY A 1 86 ? 16.470 -3.924 -9.712 1.00 93.69 86 GLY A O 1
ATOM 667 N N . LEU A 1 87 ? 15.108 -2.899 -8.262 1.00 93.06 87 LEU A N 1
ATOM 668 C CA . LEU A 1 87 ? 13.871 -3.204 -8.981 1.00 93.06 87 LEU A CA 1
ATOM 669 C C . LEU A 1 87 ? 13.617 -2.215 -10.117 1.00 93.06 87 LEU A C 1
ATOM 671 O O . LEU A 1 87 ? 13.150 -2.637 -11.174 1.00 93.06 87 LEU A O 1
ATOM 675 N N . TYR A 1 88 ? 13.956 -0.938 -9.929 1.00 94.25 88 TYR A N 1
ATOM 676 C CA . TYR A 1 88 ? 13.833 0.059 -10.989 1.00 94.25 88 TYR A CA 1
ATOM 677 C C . TYR A 1 88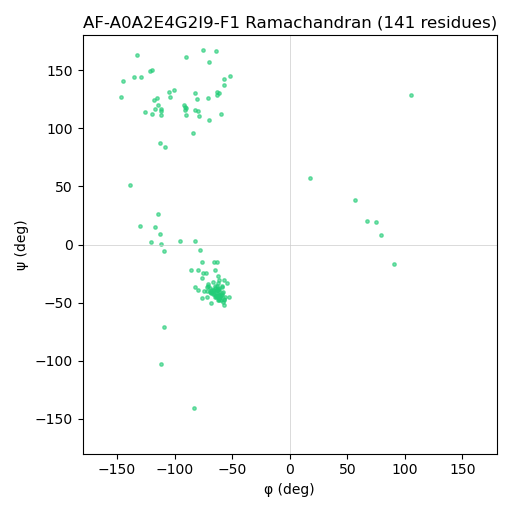 ? 14.812 -0.232 -12.126 1.00 94.25 88 TYR A C 1
ATOM 679 O O . TYR A 1 88 ? 14.403 -0.231 -13.285 1.00 94.25 88 TYR A O 1
ATOM 687 N N . ALA A 1 89 ? 16.063 -0.593 -11.816 1.00 93.94 89 ALA A N 1
ATOM 688 C CA . ALA A 1 89 ? 17.041 -1.002 -12.824 1.00 93.94 89 ALA A CA 1
ATOM 689 C C . ALA A 1 89 ? 16.541 -2.187 -13.674 1.00 93.94 89 ALA A C 1
ATOM 691 O O . ALA A 1 89 ? 16.604 -2.146 -14.903 1.00 93.94 89 ALA A O 1
ATOM 692 N N . LYS A 1 90 ? 15.972 -3.216 -13.033 1.00 92.94 90 LYS A N 1
ATOM 693 C CA . LYS A 1 90 ? 15.394 -4.382 -13.724 1.00 92.94 90 LYS A CA 1
ATOM 694 C C . LYS A 1 90 ? 14.166 -4.032 -14.562 1.00 92.94 90 LYS A C 1
ATOM 696 O O . LYS A 1 90 ? 14.002 -4.560 -15.660 1.00 92.94 90 LYS A O 1
ATOM 701 N N . ALA A 1 91 ? 13.305 -3.146 -14.066 1.00 93.25 91 ALA A N 1
ATOM 702 C CA . ALA A 1 91 ? 12.151 -2.664 -14.817 1.00 93.25 91 ALA A CA 1
ATOM 703 C C . ALA A 1 91 ? 12.585 -1.872 -16.062 1.00 93.25 91 ALA A C 1
ATOM 705 O O . ALA A 1 91 ? 12.119 -2.158 -17.160 1.00 93.25 91 ALA A O 1
ATOM 706 N N . ARG A 1 92 ? 13.564 -0.963 -15.934 1.00 92.56 92 ARG A N 1
ATOM 707 C CA . ARG A 1 92 ? 14.150 -0.222 -17.067 1.00 92.56 92 ARG A CA 1
ATOM 708 C C . ARG A 1 92 ? 14.832 -1.139 -18.092 1.00 92.56 92 ARG A C 1
ATOM 710 O O . ARG A 1 92 ? 14.818 -0.827 -19.279 1.00 92.56 92 ARG A O 1
ATOM 717 N N . ALA A 1 93 ? 15.381 -2.274 -17.656 1.00 94.19 93 ALA A N 1
ATOM 718 C CA . ALA A 1 93 ? 15.929 -3.313 -18.533 1.00 94.19 93 ALA A CA 1
ATOM 719 C C . ALA A 1 93 ? 14.857 -4.210 -19.195 1.00 94.19 93 ALA A C 1
ATOM 721 O O . ALA A 1 93 ? 15.192 -5.055 -20.024 1.00 94.19 93 ALA A O 1
ATOM 722 N N . GLY A 1 94 ? 13.573 -4.049 -18.850 1.00 91.31 94 GLY A N 1
ATOM 723 C CA . GLY A 1 94 ? 12.464 -4.852 -19.378 1.00 91.31 94 GLY A CA 1
ATOM 724 C C . GLY A 1 94 ? 12.312 -6.239 -18.740 1.00 91.31 94 GLY A C 1
ATOM 725 O O . GLY A 1 94 ? 11.502 -7.043 -19.206 1.00 91.31 94 GLY A O 1
ATOM 726 N N . GLU A 1 95 ? 13.060 -6.533 -17.673 1.00 91.31 95 GLU A N 1
ATOM 727 C CA . GLU A 1 95 ? 12.999 -7.811 -16.949 1.00 91.31 95 GLU A CA 1
ATOM 728 C C . GLU A 1 95 ? 11.755 -7.912 -16.054 1.00 91.31 95 GLU A C 1
ATOM 730 O O . GLU A 1 95 ? 11.241 -9.007 -15.817 1.00 91.31 95 GLU A O 1
ATOM 735 N N . ILE A 1 96 ? 11.253 -6.771 -15.568 1.00 88.12 96 ILE A N 1
ATOM 736 C CA . ILE A 1 96 ? 10.030 -6.679 -14.765 1.00 88.12 96 ILE A CA 1
ATOM 737 C C . ILE A 1 96 ? 9.004 -5.853 -15.532 1.00 88.12 96 ILE A C 1
ATOM 739 O O . 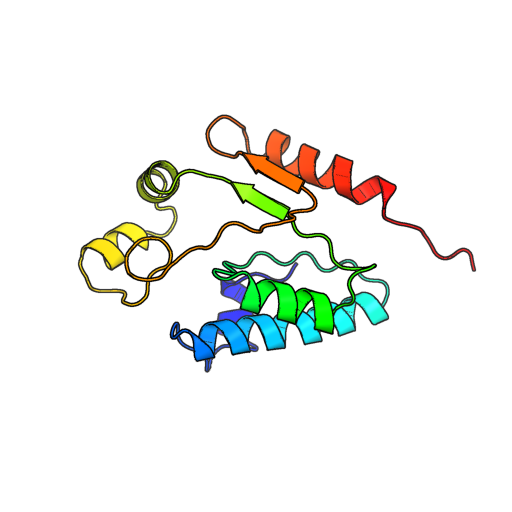ILE A 1 96 ? 9.199 -4.664 -15.754 1.00 88.12 96 ILE A O 1
ATOM 743 N N . LYS A 1 97 ? 7.889 -6.486 -15.899 1.00 88.38 97 LYS A N 1
ATOM 744 C CA . LYS A 1 97 ? 6.755 -5.829 -16.561 1.00 88.38 97 LYS A CA 1
ATOM 745 C C . LYS A 1 97 ? 5.751 -5.302 -15.539 1.00 88.38 97 LYS A C 1
ATOM 747 O O . LYS A 1 97 ? 5.700 -5.789 -14.408 1.00 88.38 97 LYS A O 1
ATOM 752 N N . ASN A 1 98 ? 4.901 -4.366 -15.963 1.00 86.25 98 ASN A N 1
ATOM 753 C CA . ASN A 1 98 ? 3.835 -3.776 -15.140 1.00 86.25 98 ASN A CA 1
ATOM 754 C C . ASN A 1 98 ? 4.378 -3.137 -13.851 1.00 86.25 98 ASN A C 1
ATOM 756 O O . ASN A 1 98 ? 3.787 -3.268 -12.771 1.00 86.25 98 ASN A O 1
ATOM 760 N N . PHE A 1 99 ? 5.542 -2.490 -13.944 1.00 90.25 99 PHE A N 1
ATOM 761 C CA . PHE A 1 99 ? 6.175 -1.839 -12.808 1.00 90.25 99 PHE A CA 1
ATOM 762 C C . PHE A 1 99 ? 5.536 -0.470 -12.555 1.00 90.25 99 PHE A C 1
ATOM 764 O O . PHE A 1 99 ? 5.446 0.360 -13.459 1.00 90.25 99 PHE A O 1
ATOM 771 N N . THR A 1 100 ? 5.067 -0.239 -11.328 1.00 88.50 100 THR A N 1
ATOM 772 C CA . THR A 1 100 ? 4.382 1.006 -10.952 1.00 88.50 100 THR A CA 1
ATOM 773 C C . THR A 1 100 ? 5.330 2.195 -11.095 1.00 88.50 100 THR A C 1
ATOM 775 O O . THR A 1 100 ? 6.439 2.150 -10.574 1.00 88.50 100 THR A O 1
ATOM 778 N N . GLY A 1 101 ? 4.892 3.241 -11.796 1.00 84.56 101 GLY A N 1
ATOM 779 C CA . GLY A 1 101 ? 5.695 4.428 -12.102 1.00 84.56 101 GLY A CA 1
ATOM 780 C C . GLY A 1 101 ? 6.481 4.340 -13.416 1.00 84.56 101 GLY A C 1
ATOM 781 O O . GLY A 1 101 ? 6.876 5.376 -13.931 1.00 84.56 101 GLY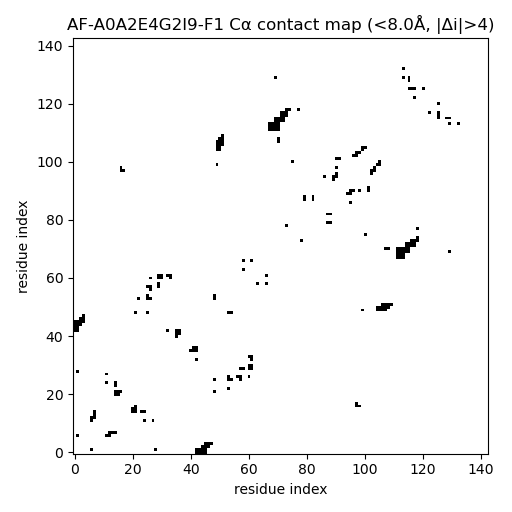 A O 1
ATOM 782 N N . ILE A 1 102 ? 6.659 3.146 -13.997 1.00 88.06 102 ILE A N 1
ATOM 783 C CA . ILE A 1 102 ? 7.295 2.975 -15.317 1.00 88.06 102 ILE A CA 1
ATOM 784 C C . ILE A 1 102 ? 6.246 2.558 -16.355 1.00 88.06 102 ILE A C 1
ATOM 786 O O . ILE A 1 102 ? 5.860 3.368 -17.192 1.00 88.06 102 ILE A O 1
ATOM 790 N N . ASP A 1 103 ? 5.745 1.322 -16.262 1.00 86.31 103 ASP A N 1
ATOM 791 C CA . ASP A 1 103 ? 4.815 0.733 -17.243 1.00 86.31 103 ASP A CA 1
ATOM 792 C C . ASP A 1 103 ? 3.386 0.573 -16.696 1.00 86.31 103 ASP A C 1
ATOM 794 O O . ASP A 1 103 ? 2.481 0.150 -17.412 1.00 86.31 103 ASP A O 1
ATOM 798 N N . ALA A 1 104 ? 3.176 0.868 -15.411 1.00 87.69 104 ALA A N 1
ATOM 799 C CA . ALA A 1 104 ? 1.873 0.857 -14.754 1.00 87.69 104 ALA A CA 1
ATOM 800 C C . ALA A 1 104 ? 1.643 2.178 -14.000 1.00 87.69 104 ALA A C 1
ATOM 802 O O . ALA A 1 104 ? 2.592 2.716 -13.415 1.00 87.69 104 ALA A O 1
ATOM 803 N N . PRO A 1 105 ? 0.404 2.700 -13.966 1.00 88.94 105 PRO A N 1
ATOM 804 C CA . PRO A 1 105 ? 0.123 4.006 -13.386 1.00 88.94 105 PRO A CA 1
ATOM 805 C C . PRO A 1 105 ? 0.274 4.006 -11.862 1.00 88.94 105 PRO A C 1
ATOM 807 O O . PRO A 1 105 ? 0.135 2.978 -11.194 1.00 88.94 105 PRO A O 1
ATOM 810 N N . PHE A 1 106 ? 0.513 5.197 -11.320 1.00 93.56 106 PHE A N 1
ATOM 811 C CA . PHE A 1 106 ? 0.265 5.524 -9.924 1.00 93.56 106 PHE A CA 1
ATOM 812 C C . PHE A 1 106 ? -0.624 6.764 -9.897 1.00 93.56 106 PHE A C 1
ATOM 814 O O . PHE A 1 106 ? -0.223 7.837 -10.337 1.00 93.56 106 PHE A O 1
ATOM 821 N N . GLU A 1 107 ? -1.844 6.605 -9.414 1.00 94.94 107 GLU A N 1
ATOM 822 C CA . GLU A 1 107 ? -2.791 7.683 -9.192 1.00 94.94 107 GLU A CA 1
ATOM 823 C C . GLU A 1 107 ? -2.595 8.186 -7.762 1.00 94.94 107 GLU A C 1
ATOM 825 O O . GLU A 1 107 ? -2.851 7.419 -6.823 1.00 94.94 107 GLU A O 1
ATOM 830 N N . PRO A 1 108 ? -2.175 9.442 -7.550 1.00 93.94 108 PRO A N 1
ATOM 831 C CA . PRO A 1 108 ? -2.153 10.017 -6.215 1.00 93.94 108 PRO A CA 1
ATOM 832 C C . PRO A 1 108 ? -3.552 9.959 -5.570 1.00 93.94 108 PRO A C 1
ATOM 834 O O . PRO A 1 108 ? -4.558 10.115 -6.271 1.00 93.94 108 PRO A O 1
ATOM 837 N N . PRO A 1 109 ? -3.650 9.692 -4.257 1.00 94.62 109 PRO A N 1
ATOM 838 C CA . PRO A 1 109 ? -4.916 9.727 -3.534 1.00 94.62 109 PRO A CA 1
ATOM 839 C C . PRO A 1 109 ? -5.540 11.116 -3.570 1.00 94.62 109 PRO A C 1
ATOM 841 O O . PRO A 1 109 ? -4.895 12.106 -3.236 1.00 94.62 109 PRO A O 1
ATOM 844 N N . GLU A 1 110 ? -6.819 11.173 -3.931 1.00 92.38 110 GLU A N 1
ATOM 845 C CA . GLU A 1 110 ? -7.570 12.431 -4.004 1.00 92.38 110 GLU A CA 1
ATOM 846 C C . GLU A 1 110 ? -7.771 13.074 -2.624 1.00 92.38 110 GLU A C 1
ATOM 848 O O . GLU A 1 110 ? -7.827 14.295 -2.512 1.00 92.38 110 GLU A O 1
ATOM 853 N N . ASN A 1 111 ? -7.890 12.256 -1.572 1.00 92.75 111 ASN A N 1
ATOM 854 C CA . ASN A 1 111 ? -8.245 12.694 -0.220 1.00 92.75 111 ASN A CA 1
ATOM 855 C C . ASN A 1 111 ? -7.406 11.976 0.850 1.00 92.75 111 ASN A C 1
ATOM 857 O O . ASN A 1 111 ? -7.951 11.419 1.809 1.00 92.75 111 ASN A O 1
ATOM 861 N N . ALA A 1 112 ? -6.079 11.982 0.685 1.00 96.50 112 ALA A N 1
ATOM 862 C CA . ALA A 1 112 ? -5.180 11.431 1.696 1.00 96.50 112 ALA A CA 1
ATOM 863 C C . ALA A 1 112 ? -5.385 12.124 3.051 1.00 96.50 112 ALA A C 1
ATOM 865 O O . ALA A 1 112 ? -5.503 13.346 3.140 1.00 96.50 112 ALA A O 1
ATOM 866 N N . SER A 1 113 ? -5.395 11.336 4.124 1.00 97.25 113 SER A N 1
ATOM 867 C CA . SER A 1 113 ? -5.505 11.844 5.495 1.00 97.25 113 SER A CA 1
ATOM 868 C C . SER A 1 113 ? -4.226 12.562 5.933 1.00 97.25 113 SER A C 1
ATOM 870 O O . SER A 1 113 ? -4.284 13.541 6.676 1.00 97.25 113 SER A O 1
ATOM 872 N N . LEU A 1 114 ? -3.078 12.077 5.452 1.00 97.56 114 LEU A N 1
ATOM 873 C CA . LEU A 1 114 ? -1.758 12.651 5.674 1.00 97.56 114 LEU A CA 1
ATOM 874 C C . LEU A 1 114 ? -0.898 12.466 4.419 1.00 97.56 114 LEU A C 1
ATOM 876 O O . LEU A 1 114 ? -0.925 11.404 3.798 1.00 97.56 114 LEU A O 1
ATOM 880 N N . ILE A 1 115 ? -0.105 13.479 4.078 1.00 97.00 115 ILE A N 1
ATOM 881 C CA . ILE A 1 115 ? 0.911 13.408 3.025 1.00 97.00 115 ILE A CA 1
ATOM 882 C C . ILE A 1 115 ? 2.275 13.590 3.687 1.00 97.00 115 ILE A C 1
ATOM 884 O O . ILE A 1 115 ? 2.483 14.567 4.401 1.00 97.00 115 ILE A O 1
ATOM 888 N N . VAL A 1 116 ? 3.186 12.649 3.451 1.00 96.31 116 VAL A N 1
ATOM 889 C CA . VAL A 1 116 ? 4.537 12.624 4.019 1.00 96.31 116 VAL A CA 1
ATOM 890 C C . VAL A 1 116 ? 5.541 12.674 2.880 1.00 96.31 116 VAL A C 1
ATOM 892 O O . VAL A 1 116 ? 5.662 11.713 2.121 1.00 96.31 116 VAL A O 1
ATOM 895 N N . SER A 1 117 ? 6.280 13.778 2.775 1.00 93.94 117 SER A N 1
ATOM 896 C CA . SER A 1 117 ? 7.392 13.876 1.828 1.00 93.94 117 SER A CA 1
ATOM 897 C C . SER A 1 117 ? 8.650 13.236 2.405 1.00 93.94 117 SER A C 1
ATOM 899 O O . SER A 1 117 ? 9.032 13.553 3.531 1.00 93.94 117 SER A O 1
ATOM 901 N N . THR A 1 118 ? 9.316 12.365 1.640 1.00 93.44 118 THR A N 1
ATOM 902 C CA . THR A 1 118 ? 10.556 11.698 2.094 1.00 93.44 118 THR A CA 1
ATOM 903 C C . THR A 1 118 ? 11.810 12.137 1.346 1.00 93.44 118 THR A C 1
ATOM 905 O O . THR A 1 118 ? 12.888 11.620 1.623 1.00 93.44 118 THR A O 1
ATOM 908 N N . GLU A 1 119 ? 11.711 13.055 0.381 1.00 90.06 119 GLU A N 1
ATOM 909 C CA . GLU A 1 119 ? 12.857 13.485 -0.437 1.00 90.06 119 GLU A CA 1
ATOM 910 C C . GLU A 1 119 ? 13.932 14.197 0.399 1.00 90.06 119 GLU A 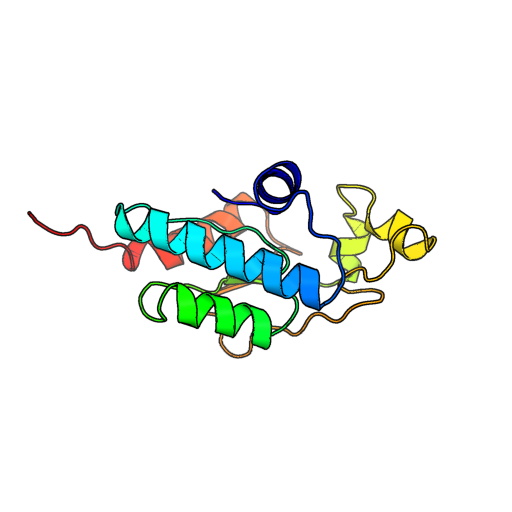C 1
ATOM 912 O O . GLU A 1 119 ? 15.115 13.887 0.274 1.00 90.06 119 GLU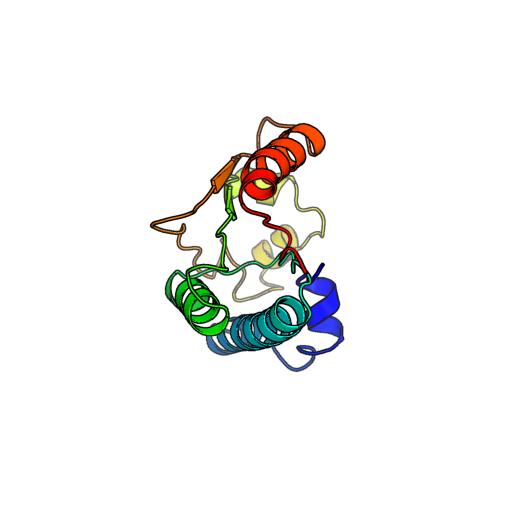 A O 1
ATOM 917 N N . SER A 1 120 ? 13.510 15.105 1.281 1.00 84.38 120 SER A N 1
ATOM 918 C CA . SER A 1 120 ? 14.372 16.019 2.044 1.00 84.38 120 SER A CA 1
ATOM 919 C C . SER A 1 120 ? 14.314 15.812 3.560 1.00 84.38 120 SER A C 1
ATOM 921 O O . SER A 1 120 ? 14.750 16.678 4.315 1.00 84.38 120 SER A O 1
ATOM 923 N N . ARG A 1 121 ? 13.769 14.677 4.006 1.00 86.50 121 ARG A N 1
ATOM 924 C CA . ARG A 1 121 ? 13.596 14.339 5.422 1.00 86.50 121 ARG A CA 1
ATOM 925 C C . ARG A 1 121 ? 14.314 13.053 5.758 1.00 86.50 121 ARG A C 1
ATOM 927 O O . ARG A 1 121 ? 14.400 12.144 4.927 1.00 86.50 121 ARG A O 1
ATOM 934 N N . ASP A 1 122 ? 14.784 12.956 6.991 1.00 92.00 122 ASP A N 1
ATOM 935 C CA . ASP A 1 122 ? 15.236 11.673 7.497 1.00 92.00 122 ASP A CA 1
ATOM 936 C C . ASP A 1 122 ? 14.041 10.753 7.835 1.00 92.00 122 ASP A C 1
ATOM 938 O O . ASP A 1 122 ? 12.861 11.139 7.851 1.00 92.00 122 ASP A O 1
ATOM 942 N N . ILE A 1 123 ? 14.347 9.473 8.057 1.00 92.88 123 ILE A N 1
ATOM 943 C CA . ILE A 1 123 ? 13.339 8.448 8.357 1.00 92.88 123 ILE A CA 1
ATOM 944 C C . ILE A 1 123 ? 12.617 8.760 9.673 1.00 92.88 123 ILE A C 1
ATOM 946 O O . ILE A 1 123 ? 11.423 8.489 9.799 1.00 92.88 123 ILE A O 1
ATOM 950 N N . GLN A 1 124 ? 13.325 9.310 10.658 1.00 95.75 124 GLN A N 1
ATOM 951 C CA . GLN A 1 124 ? 12.794 9.553 11.990 1.00 95.75 124 GLN A CA 1
ATOM 952 C C . GLN A 1 124 ? 11.839 10.748 11.998 1.00 95.75 124 GLN A C 1
ATOM 954 O O . GLN A 1 124 ? 10.773 10.663 12.602 1.00 95.75 124 GLN A O 1
ATOM 959 N N . GLU A 1 125 ? 12.158 11.815 11.272 1.00 95.44 125 GLU A N 1
ATOM 960 C CA . GLU A 1 125 ? 11.276 12.953 11.010 1.00 95.44 125 GLU A CA 1
ATOM 961 C C . GLU A 1 125 ? 9.986 12.500 10.318 1.00 95.44 125 GLU A C 1
ATOM 963 O O . GLU A 1 125 ? 8.888 12.800 10.792 1.00 95.44 125 GLU A O 1
ATOM 968 N N . SER A 1 126 ? 10.119 11.705 9.252 1.00 95.88 126 SER A N 1
ATOM 969 C CA . SER A 1 126 ? 8.982 11.170 8.491 1.00 95.88 126 SER A CA 1
ATOM 970 C C . SER A 1 126 ? 8.094 10.265 9.356 1.00 95.88 126 SER A C 1
ATOM 972 O O . SER A 1 126 ? 6.869 10.379 9.350 1.00 95.88 126 SER A O 1
ATOM 974 N N . ALA A 1 127 ? 8.698 9.380 10.156 1.00 95.06 127 ALA A N 1
ATOM 975 C CA . ALA A 1 127 ? 7.965 8.502 11.065 1.00 95.06 127 ALA A CA 1
ATOM 976 C C . ALA A 1 127 ? 7.262 9.285 12.184 1.00 95.06 127 ALA A C 1
ATOM 978 O O . ALA A 1 127 ? 6.113 8.990 12.515 1.00 95.06 127 ALA A O 1
ATOM 979 N N . ASN A 1 128 ? 7.927 10.296 12.750 1.00 96.06 128 ASN A N 1
ATOM 980 C CA . ASN A 1 128 ? 7.357 11.137 13.798 1.00 96.06 128 ASN A CA 1
ATOM 981 C C . ASN A 1 128 ? 6.132 11.910 13.305 1.00 96.06 128 ASN A C 1
ATOM 983 O O . ASN A 1 128 ? 5.165 12.034 14.051 1.00 96.06 128 ASN A O 1
ATOM 987 N N . GLU A 1 129 ? 6.126 12.391 12.062 1.00 96.19 129 GLU A N 1
ATOM 988 C CA . GLU A 1 129 ? 4.956 13.047 11.467 1.00 96.19 129 GLU A CA 1
ATOM 989 C C . GLU A 1 129 ? 3.737 12.113 11.425 1.00 96.19 129 GLU A C 1
ATOM 991 O O . GLU A 1 129 ? 2.658 12.478 11.898 1.00 96.19 129 GLU A O 1
ATOM 996 N N . VAL A 1 130 ? 3.924 10.872 10.960 1.00 96.19 130 VAL A N 1
ATOM 997 C CA . VAL A 1 130 ? 2.866 9.849 10.941 1.00 96.19 130 VAL A CA 1
ATOM 998 C C . VAL A 1 130 ? 2.377 9.532 12.354 1.00 96.19 130 VAL A C 1
ATOM 1000 O O . VAL A 1 130 ? 1.172 9.486 12.606 1.00 96.19 130 VAL A O 1
ATOM 1003 N N . ILE A 1 131 ? 3.298 9.336 13.299 1.00 95.44 131 ILE A N 1
ATOM 1004 C CA . ILE A 1 131 ? 2.969 9.033 14.697 1.00 95.44 131 ILE A CA 1
ATOM 1005 C C . ILE A 1 131 ? 2.168 10.179 15.324 1.00 95.44 131 ILE A C 1
ATOM 1007 O O . ILE A 1 131 ? 1.122 9.936 15.926 1.00 95.44 131 ILE A O 1
ATOM 1011 N N . ASN A 1 132 ? 2.620 11.422 15.151 1.00 96.75 132 ASN A N 1
ATOM 1012 C CA . ASN A 1 132 ? 1.963 12.609 15.698 1.00 96.75 132 ASN A CA 1
ATOM 1013 C C . ASN A 1 132 ? 0.553 12.802 15.131 1.00 96.75 132 ASN A C 1
ATOM 1015 O O . ASN A 1 132 ? -0.331 13.265 15.850 1.00 96.75 132 ASN A O 1
ATOM 1019 N N . TYR A 1 133 ? 0.329 12.413 13.875 1.00 96.44 133 TYR A N 1
ATOM 1020 C CA . TYR A 1 133 ? -0.993 12.428 13.259 1.00 96.44 133 TYR A CA 1
ATOM 1021 C C . TYR A 1 133 ? -1.915 11.326 13.807 1.00 96.44 133 TYR A C 1
ATOM 1023 O O . TYR A 1 133 ? -3.080 11.581 14.112 1.00 96.44 133 TYR A O 1
ATOM 1031 N N . ILE A 1 134 ? -1.411 10.094 13.942 1.00 94.12 134 ILE A N 1
ATOM 1032 C CA . ILE A 1 134 ? -2.234 8.926 14.291 1.00 94.12 134 ILE A CA 1
ATOM 1033 C C . ILE A 1 134 ? -2.541 8.861 15.792 1.00 94.12 134 ILE A C 1
ATOM 1035 O O . ILE A 1 134 ? -3.658 8.499 16.168 1.00 94.12 134 ILE A O 1
ATOM 1039 N N . LEU A 1 135 ? -1.586 9.196 16.668 1.00 94.25 135 LEU A N 1
ATOM 1040 C CA . LEU A 1 135 ? -1.734 9.030 18.122 1.00 94.25 135 LEU A CA 1
ATOM 1041 C C . LEU A 1 135 ? -3.013 9.671 18.701 1.00 94.25 135 LEU A C 1
ATOM 1043 O O . LEU A 1 135 ? -3.697 8.990 19.469 1.00 94.25 135 LEU A O 1
ATOM 1047 N N . PRO A 1 136 ? -3.400 10.911 18.337 1.00 94.62 136 PRO A N 1
ATOM 1048 C CA . PRO A 1 136 ? -4.630 11.535 18.834 1.00 94.62 136 PRO A CA 1
ATOM 1049 C C . PRO A 1 136 ? -5.926 10.831 18.401 1.00 94.62 136 PRO A C 1
ATOM 1051 O O . PRO A 1 136 ? -6.962 11.001 19.047 1.00 94.62 136 PRO A O 1
ATOM 1054 N N . LEU A 1 137 ? -5.893 10.048 17.317 1.00 92.00 137 LEU A N 1
ATOM 1055 C CA . LEU A 1 137 ? -7.055 9.319 16.800 1.00 92.00 137 LEU A CA 1
ATOM 1056 C C . LEU A 1 137 ? -7.328 8.033 17.595 1.00 92.00 137 LEU A C 1
ATOM 1058 O O . LEU A 1 137 ? -8.455 7.532 17.609 1.00 92.00 137 LEU A O 1
ATOM 1062 N N . ILE A 1 138 ? -6.317 7.505 18.289 1.00 90.31 138 ILE A N 1
ATOM 1063 C CA . ILE A 1 138 ? -6.409 6.243 19.021 1.00 90.31 138 ILE A CA 1
ATOM 1064 C C . ILE A 1 138 ? -7.134 6.468 20.348 1.00 90.31 138 ILE A C 1
ATOM 1066 O O . ILE A 1 138 ? -6.601 7.040 21.299 1.00 90.31 138 ILE A O 1
ATOM 1070 N N . LYS A 1 139 ? -8.353 5.935 20.451 1.00 85.00 139 LYS A N 1
ATOM 1071 C CA . LYS A 1 139 ? -9.130 5.934 21.694 1.00 85.00 139 LYS A CA 1
ATOM 1072 C C . LYS A 1 139 ? -9.093 4.552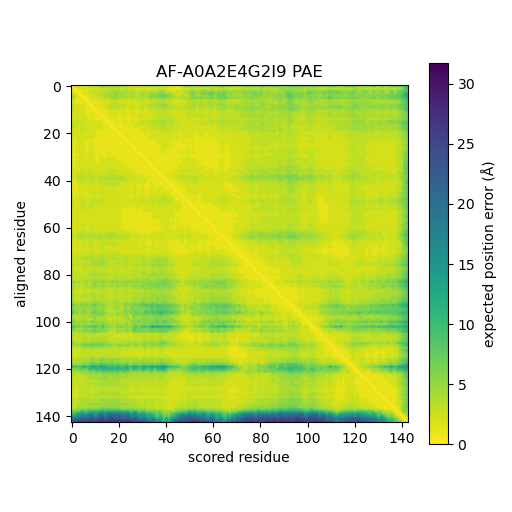 22.329 1.00 85.00 139 LYS A C 1
ATOM 1074 O O . LYS A 1 139 ? -9.474 3.561 21.711 1.00 85.00 139 LYS A O 1
ATOM 1079 N N . ARG A 1 140 ? -8.702 4.474 23.602 1.00 77.12 140 ARG A N 1
ATOM 1080 C CA . ARG A 1 140 ? -8.937 3.260 24.393 1.00 77.12 140 ARG A CA 1
ATOM 1081 C C . ARG A 1 140 ? -10.430 3.161 24.692 1.00 77.12 140 ARG A C 1
ATOM 1083 O O . ARG A 1 140 ? -10.996 4.092 25.260 1.00 77.12 140 ARG A O 1
ATOM 1090 N N . LYS A 1 141 ? -11.057 2.027 24.364 1.00 66.31 141 LYS A N 1
ATOM 1091 C CA . LYS A 1 141 ? -12.351 1.681 24.964 1.00 66.31 141 LYS A CA 1
ATOM 1092 C C . LYS A 1 141 ? -12.139 1.604 26.477 1.00 66.31 141 LYS A C 1
ATOM 1094 O O . LYS A 1 141 ? -11.393 0.746 26.947 1.00 66.31 141 LYS A O 1
ATOM 1099 N N . GLN A 1 142 ? -12.735 2.536 27.217 1.00 60.34 142 GLN A N 1
ATOM 1100 C CA . GLN A 1 142 ? -12.878 2.375 28.660 1.00 60.34 142 GLN A CA 1
ATOM 1101 C C . GLN A 1 142 ? -13.764 1.142 28.883 1.00 60.34 142 GLN A C 1
ATOM 1103 O O . GLN A 1 142 ? -14.753 0.966 28.169 1.00 60.34 142 GLN A O 1
ATOM 1108 N N . LYS A 1 143 ? -13.312 0.246 29.765 1.00 49.44 143 LYS A N 1
ATOM 1109 C CA . LYS A 1 143 ? -14.064 -0.948 30.163 1.00 49.44 143 LYS A CA 1
ATOM 1110 C C . LYS A 1 143 ? -15.297 -0.562 30.962 1.00 49.44 143 LYS A C 1
ATOM 1112 O O . LYS A 1 143 ? -15.183 0.408 31.741 1.00 49.44 143 LYS A O 1
#

pLDDT: mean 93.17, std 6.27, range [49.44, 98.38]

Radius of gyration: 16.04 Å; Cα contacts (8 Å, |Δi|>4): 139; chains: 1; bounding box: 33×33×50 Å

Secondary structure (DSSP, 8-state):
-EEHHHHHHTTTTT--SSHHHHHHHHHHHHHHHHHHHHTT----EE----SHHHHHHHHHHH-GGG---EEEE--HHHHHHH-TTSHHHHHHTTSS-S-BTTTB--PPPTT-SEEEE-SSS-HHHHHHHHHHHHGGG------

Foldseek 3Di:
DAEDVVCCVPVLVVADQPPVSLLVSLLVVLLVCLVCVVVVHHDDYHDQNADLVSVVSSCVSNDVLNDAFEAADEDPVLCLVPCVPCVNVCVVVVNDACDDPPHHGHDPHPDHNYYFYDNPDDPVVRVVRVCVSCVVSDDDDDD

Nearest PDB structures (foldseek):
  3cr7-assembly2_C  TM=9.533E-01  e=3.946E-12  Penicillium chrysogenum
  3uie-assembly2_C  TM=9.308E-01  e=1.045E-10  Arabidopsis thaliana
  4fxp-assembly1_A  TM=9.604E-01  e=3.735E-10  Arabidopsis thaliana
  6c6b-assembly2_C  TM=8.946E-01  e=2.306E-09  Cryptococcus neoformans H99
  2gks-assembly1_B  TM=8.457E-01  e=2.306E-09  Aquifex aeolicus

Solvent-accessible surface area (backbone atoms only — not comparable to full-atom values): 8568 Å² total; per-residue (Å²): 117,48,40,57,69,66,39,40,72,53,93,35,53,90,48,72,61,50,73,67,33,45,42,51,48,46,48,53,50,21,55,54,38,36,53,37,43,75,72,76,38,88,68,49,75,54,64,94,65,40,40,54,69,50,48,51,51,28,32,64,66,49,29,69,92,79,50,80,46,71,40,78,46,60,59,67,69,59,53,53,72,58,35,87,78,53,54,51,63,36,32,76,72,64,77,40,74,57,34,73,78,77,73,26,72,65,47,77,65,93,76,52,73,41,78,43,64,56,82,90,45,56,72,65,61,49,50,47,54,53,46,68,63,49,56,82,71,66,73,79,83,79,130